Protein AF-A0A961YR04-F1 (afdb_monomer)

Nearest PDB structures (foldseek):
  4ilo-assembly1_A  TM=4.453E-01  e=1.469E+00  Chlamydia trachomatis L2/434/Bu
  6mrt-assembly1_A  TM=4.270E-01  e=9.343E+00  Escherichia coli K-12
  8wjo-assembly1_B  TM=2.825E-01  e=5.967E+00  Saccharomyces cerevisiae S288C

Solvent-accessible surface area (backbone atoms only — not comparable to full-atom values): 9725 Å² total; per-residue (Å²): 136,85,84,84,84,79,79,79,77,76,92,76,78,75,79,53,72,66,61,56,48,55,50,52,53,51,52,52,52,52,51,52,52,51,50,52,53,51,53,52,51,50,49,54,49,51,55,53,51,48,54,50,50,53,50,54,47,53,52,50,39,51,50,52,52,53,50,68,72,69,54,70,90,89,54,60,70,65,60,53,56,53,58,39,48,46,43,32,54,50,42,52,52,45,48,52,52,50,50,55,51,52,53,51,50,50,55,52,50,52,51,52,46,54,51,49,60,72,74,42,89,72,80,82,46,71,60,55,50,50,50,52,48,41,71,75,39,58,66,62,64,48,49,66,64,45,52,58,54,49,51,50,52,50,52,36,51,50,33,48,47,49,48,66,53,57,84,76,113

Radius of gyration: 29.35 Å; Cα contacts (8 Å, |Δi|>4): 57; chains: 1; bounding box: 69×64×83 Å

Mean predicted aligned error: 9.79 Å

Foldseek 3Di:
DDDDPPPDDDPDDDDDVVNVVVVVVVVVVVVLVVVLVVLVVVLVVLVVVLVVLVVVLVVVLVVLVVCLVPDDPPDDLVVSLVSLCVNLVSLVVSVVSNVVSVVVSVVSLVVSLVSCVVPDPPQPDPVSVVVVVCVVPVPVVVCVVVVVVVVSVVSNVVSVVCSVPVSVD

Structure (mmCIF, N/CA/C/O backbone):
data_AF-A0A961YR04-F1
#
_entry.id   AF-A0A961YR04-F1
#
loop_
_atom_site.group_PDB
_atom_site.id
_atom_site.type_symbol
_atom_site.label_atom_id
_atom_site.label_alt_id
_atom_site.label_comp_id
_atom_site.label_asym_id
_atom_site.label_entity_id
_atom_site.label_seq_id
_atom_site.pdbx_PDB_ins_code
_atom_site.Cartn_x
_atom_site.Cartn_y
_atom_site.Cartn_z
_atom_site.occupancy
_atom_site.B_iso_or_equiv
_atom_site.auth_seq_id
_atom_site.auth_comp_id
_atom_site.auth_asym_id
_atom_site.auth_atom_id
_atom_site.pdbx_PDB_model_num
ATOM 1 N N . MET A 1 1 ? 42.208 46.748 -47.353 1.00 46.69 1 MET A N 1
ATOM 2 C CA . MET A 1 1 ? 42.718 45.466 -47.873 1.00 46.69 1 MET A CA 1
ATOM 3 C C . MET A 1 1 ? 42.610 44.471 -46.719 1.00 46.69 1 MET A C 1
ATOM 5 O O . MET A 1 1 ? 43.616 44.194 -46.091 1.00 46.69 1 MET A O 1
ATOM 9 N N . THR A 1 2 ? 41.442 44.132 -46.158 1.00 51.16 2 THR A N 1
ATOM 10 C CA . THR A 1 2 ? 40.237 43.474 -46.720 1.00 51.16 2 THR A CA 1
ATOM 11 C C . THR A 1 2 ? 40.572 42.243 -47.557 1.00 51.16 2 THR A C 1
ATOM 13 O O . THR A 1 2 ? 40.793 42.366 -48.754 1.00 51.16 2 THR A O 1
ATOM 16 N N . ASN A 1 3 ? 40.637 41.089 -46.885 1.00 51.22 3 ASN A N 1
ATOM 17 C CA . ASN A 1 3 ? 40.517 39.759 -47.477 1.00 51.22 3 ASN A CA 1
ATOM 18 C C . ASN A 1 3 ? 39.305 39.093 -46.818 1.00 51.22 3 ASN A C 1
ATOM 20 O O . ASN A 1 3 ? 39.407 38.533 -45.726 1.00 51.22 3 ASN A O 1
ATOM 24 N N . ASP A 1 4 ? 38.166 39.244 -47.484 1.00 59.56 4 ASP A N 1
ATOM 25 C CA . ASP A 1 4 ? 36.929 38.522 -47.229 1.00 59.56 4 ASP A CA 1
ATOM 26 C C . ASP A 1 4 ? 37.029 37.179 -47.965 1.00 59.56 4 ASP A C 1
ATOM 28 O O . ASP A 1 4 ? 36.886 37.128 -49.185 1.00 59.56 4 ASP A O 1
ATOM 32 N N . ASP A 1 5 ? 37.331 36.097 -47.243 1.00 57.47 5 ASP A N 1
ATOM 33 C CA . ASP A 1 5 ? 37.351 34.738 -47.801 1.00 57.47 5 ASP A CA 1
ATOM 34 C C . ASP A 1 5 ? 36.020 34.042 -47.477 1.00 57.47 5 ASP A C 1
ATOM 36 O O . ASP A 1 5 ? 35.872 33.217 -46.570 1.00 57.47 5 ASP A O 1
ATOM 40 N N . GLU A 1 6 ? 34.996 34.477 -48.208 1.00 55.50 6 GLU A N 1
ATOM 41 C CA . GLU A 1 6 ? 33.641 33.945 -48.184 1.00 55.50 6 GLU A CA 1
ATOM 42 C C . GLU A 1 6 ? 33.618 32.599 -48.931 1.00 55.50 6 GLU A C 1
ATOM 44 O O . GLU A 1 6 ? 33.417 32.503 -50.143 1.00 55.50 6 GLU A O 1
ATOM 49 N N . THR A 1 7 ? 33.866 31.511 -48.199 1.00 56.97 7 THR A N 1
ATOM 50 C CA . THR A 1 7 ? 33.770 30.150 -48.740 1.00 56.97 7 THR A CA 1
ATOM 51 C C . THR A 1 7 ? 32.304 29.743 -48.911 1.00 56.97 7 THR A C 1
ATOM 53 O O . THR A 1 7 ? 31.652 29.190 -48.025 1.00 56.97 7 THR A O 1
ATOM 56 N N . LEU A 1 8 ? 31.790 30.013 -50.112 1.00 49.88 8 LEU A N 1
ATOM 57 C CA . LEU A 1 8 ? 30.519 29.532 -50.655 1.00 49.88 8 LEU A CA 1
ATOM 58 C C . LEU A 1 8 ? 30.359 28.011 -50.476 1.00 49.88 8 LEU A C 1
ATOM 60 O O . LEU A 1 8 ? 30.905 27.193 -51.223 1.00 49.88 8 LEU A O 1
ATOM 64 N N . LYS A 1 9 ? 29.545 27.629 -49.489 1.00 52.06 9 LYS A N 1
ATOM 65 C CA . LYS A 1 9 ? 29.097 26.255 -49.250 1.00 52.06 9 LYS A CA 1
ATOM 66 C C . LYS A 1 9 ? 28.127 25.845 -50.368 1.00 52.06 9 LYS A C 1
ATOM 68 O O . LYS A 1 9 ? 27.006 26.342 -50.442 1.00 52.06 9 LYS A O 1
ATOM 73 N N . LYS A 1 10 ? 28.571 24.953 -51.263 1.00 51.56 10 LYS A N 1
ATOM 74 C CA . LYS A 1 10 ? 27.783 24.450 -52.405 1.00 51.56 10 LYS A CA 1
ATOM 75 C C . LYS A 1 10 ? 26.460 23.801 -51.945 1.00 51.56 10 LYS A C 1
ATOM 77 O O . LYS A 1 10 ? 26.504 22.863 -51.146 1.00 51.56 10 LYS A O 1
ATOM 82 N N . PRO A 1 11 ? 25.297 24.208 -52.487 1.00 50.91 11 PRO A N 1
ATOM 83 C CA . PRO A 1 11 ? 24.026 23.534 -52.252 1.00 50.91 11 PRO A CA 1
ATOM 84 C C . PRO A 1 11 ? 23.934 22.318 -53.181 1.00 50.91 11 PRO A C 1
ATOM 86 O O . PRO A 1 11 ? 23.747 22.454 -54.387 1.00 50.91 11 PRO A O 1
ATOM 89 N N . GLY A 1 12 ? 24.125 21.115 -52.642 1.00 54.28 12 GLY A N 1
ATOM 90 C CA . GLY A 1 12 ? 24.011 19.894 -53.450 1.00 54.28 12 GLY A CA 1
ATOM 91 C C . GLY A 1 12 ? 24.646 18.633 -52.874 1.00 54.28 12 GLY A C 1
ATOM 92 O O . GLY A 1 12 ? 24.786 17.649 -53.598 1.00 54.28 12 GLY A O 1
ATOM 93 N N . GLN A 1 13 ? 25.041 18.628 -51.600 1.00 52.97 13 GLN A N 1
ATOM 94 C CA . GLN A 1 13 ? 25.478 17.405 -50.939 1.00 52.97 13 GLN A CA 1
ATOM 95 C C . GLN A 1 13 ? 24.235 16.548 -50.664 1.00 52.97 13 GLN A C 1
ATOM 97 O O . GLN A 1 13 ? 23.465 16.834 -49.749 1.00 52.97 13 GLN A O 1
ATOM 102 N N . LYS A 1 14 ? 23.989 15.549 -51.523 1.00 57.03 14 LYS A N 1
ATOM 103 C CA . LYS A 1 14 ? 22.969 14.518 -51.296 1.00 57.03 14 LYS A CA 1
ATOM 104 C C . LYS A 1 14 ? 23.260 13.892 -49.934 1.00 57.03 14 LYS A C 1
ATOM 106 O O . LYS A 1 14 ? 24.322 13.299 -49.773 1.00 57.03 14 LYS A O 1
ATOM 111 N N . ALA A 1 15 ? 22.355 14.083 -48.974 1.00 58.31 15 ALA A N 1
ATOM 112 C CA . ALA A 1 15 ? 22.422 13.415 -47.684 1.00 58.31 15 ALA A CA 1
ATOM 113 C C . ALA A 1 15 ? 22.534 11.909 -47.946 1.00 58.31 15 ALA A C 1
ATOM 115 O O . ALA A 1 15 ? 21.669 11.325 -48.603 1.00 58.31 15 ALA A O 1
ATOM 116 N N . ASP A 1 16 ? 23.655 11.327 -47.530 1.00 64.50 16 ASP A N 1
ATOM 117 C CA . ASP A 1 16 ? 23.944 9.920 -47.744 1.00 64.50 16 ASP A CA 1
ATOM 118 C C . ASP A 1 16 ? 22.895 9.099 -46.983 1.00 64.50 16 ASP A C 1
ATOM 120 O O . ASP A 1 16 ? 22.583 9.388 -45.826 1.00 64.50 16 ASP A O 1
ATOM 124 N N . ALA A 1 17 ? 22.291 8.103 -47.630 1.00 62.75 17 ALA A N 1
ATOM 125 C CA . ALA A 1 17 ? 21.166 7.358 -47.057 1.00 62.75 17 ALA A CA 1
ATOM 126 C C . ALA A 1 17 ? 21.545 6.634 -45.747 1.00 62.75 17 ALA A C 1
ATOM 128 O O . ALA A 1 17 ? 20.674 6.339 -44.928 1.00 62.75 17 ALA A O 1
ATOM 129 N N . GLY A 1 18 ? 22.843 6.383 -45.534 1.00 64.69 18 GLY A N 1
ATOM 130 C CA . GLY A 1 18 ? 23.388 5.879 -44.274 1.00 64.69 18 GLY A CA 1
ATOM 131 C C . GLY A 1 18 ? 23.278 6.876 -43.116 1.00 64.69 18 GLY A C 1
ATOM 132 O O . GLY A 1 18 ? 22.883 6.481 -42.022 1.00 64.69 18 GLY A O 1
ATOM 133 N N . ASP A 1 19 ? 23.528 8.162 -43.362 1.00 61.78 19 ASP A N 1
ATOM 134 C CA . ASP A 1 19 ? 23.473 9.222 -42.342 1.00 61.78 19 ASP A CA 1
ATOM 135 C C . ASP A 1 19 ? 22.029 9.469 -41.870 1.00 61.78 19 ASP A C 1
ATOM 137 O O . ASP A 1 19 ? 21.756 9.653 -40.681 1.00 61.78 19 ASP A O 1
ATOM 141 N N . LEU A 1 20 ? 21.066 9.377 -42.796 1.00 65.06 20 LEU A N 1
ATOM 142 C CA . LEU A 1 20 ? 19.641 9.491 -42.478 1.00 65.06 20 LEU A CA 1
ATOM 143 C C . LEU A 1 20 ? 19.143 8.309 -41.630 1.00 65.06 20 LEU A C 1
ATOM 145 O O . LEU A 1 20 ? 18.337 8.495 -40.721 1.00 65.06 20 LEU A O 1
ATOM 149 N N . LYS A 1 21 ? 19.636 7.095 -41.902 1.00 64.94 21 LYS A N 1
ATOM 150 C CA . LYS A 1 21 ? 19.239 5.885 -41.171 1.00 64.94 21 LYS A CA 1
ATOM 151 C C . LYS A 1 21 ? 19.787 5.879 -39.741 1.00 64.94 21 LYS A C 1
ATOM 153 O O . LYS A 1 21 ? 19.028 5.627 -38.813 1.00 64.94 21 LYS A O 1
ATOM 158 N N . VAL A 1 22 ? 21.052 6.270 -39.558 1.00 67.00 22 VAL A N 1
ATOM 159 C CA . VAL A 1 22 ? 21.669 6.441 -38.228 1.00 67.00 22 VAL A CA 1
ATOM 160 C C . VAL A 1 22 ? 20.925 7.498 -37.406 1.00 67.00 22 VAL A C 1
ATOM 162 O O . VAL A 1 22 ? 20.689 7.302 -36.215 1.00 67.00 22 VAL A O 1
ATOM 165 N N . SER A 1 23 ? 20.489 8.594 -38.036 1.00 66.44 23 SER A N 1
ATOM 166 C CA . SER A 1 23 ? 19.696 9.618 -37.353 1.00 66.44 23 SER A CA 1
ATOM 167 C C . SER A 1 23 ? 18.319 9.102 -36.911 1.00 66.44 23 SER A C 1
ATOM 169 O O . SER A 1 23 ? 17.928 9.352 -35.772 1.00 66.44 23 SER A O 1
ATOM 171 N N . ILE A 1 24 ? 17.605 8.342 -37.751 1.00 68.94 24 ILE A N 1
ATOM 172 C CA . ILE A 1 24 ? 16.288 7.770 -37.410 1.00 68.94 24 ILE A CA 1
ATOM 173 C C . ILE A 1 24 ? 16.399 6.741 -36.279 1.00 68.94 24 ILE A C 1
ATOM 175 O O . ILE A 1 24 ? 15.606 6.794 -35.337 1.00 68.94 24 ILE A O 1
ATOM 179 N N . ASP A 1 25 ? 17.397 5.859 -36.339 1.00 73.31 25 ASP A N 1
ATOM 180 C CA . ASP A 1 25 ? 17.639 4.856 -35.297 1.00 73.31 25 ASP A CA 1
ATOM 181 C C . ASP A 1 25 ? 17.978 5.546 -33.958 1.00 73.31 25 ASP A C 1
ATOM 183 O O . ASP A 1 25 ? 17.384 5.231 -32.927 1.00 73.31 25 ASP A O 1
ATOM 187 N N . SER A 1 26 ? 18.804 6.603 -33.980 1.00 75.31 26 SER A N 1
ATOM 188 C CA . SER A 1 26 ? 19.109 7.402 -32.780 1.00 75.31 26 SER A CA 1
ATOM 189 C C . SER A 1 26 ? 17.896 8.150 -32.201 1.00 75.31 26 SER A C 1
ATOM 191 O O . SER A 1 26 ? 17.808 8.353 -30.988 1.00 75.31 26 SER A O 1
ATOM 193 N N . LEU A 1 27 ? 16.941 8.550 -33.052 1.00 76.50 27 LEU A N 1
ATOM 194 C CA . LEU A 1 27 ? 15.702 9.208 -32.631 1.00 76.50 27 LEU A CA 1
ATOM 195 C C . LEU A 1 27 ? 14.761 8.212 -31.936 1.00 76.50 27 LEU A C 1
ATOM 197 O O . LEU A 1 27 ? 14.138 8.548 -30.927 1.00 76.50 27 LEU A O 1
ATOM 201 N N . GLY A 1 28 ? 14.686 6.986 -32.467 1.00 80.81 28 GLY A N 1
ATOM 202 C CA . GLY A 1 28 ? 13.945 5.874 -31.874 1.00 80.81 28 GLY A CA 1
ATOM 203 C C . GLY A 1 28 ? 14.501 5.484 -30.506 1.00 80.81 28 GLY A C 1
ATOM 204 O O . GLY A 1 28 ? 13.745 5.401 -29.538 1.00 80.81 28 GLY A O 1
ATOM 205 N N . ASP A 1 29 ? 15.822 5.354 -30.395 1.00 80.75 29 ASP A N 1
ATOM 206 C CA . ASP A 1 29 ? 16.490 5.056 -29.126 1.00 80.75 29 ASP A CA 1
ATOM 207 C C . ASP A 1 29 ? 16.263 6.168 -28.092 1.00 80.75 29 ASP A C 1
ATOM 209 O O . ASP A 1 29 ? 15.945 5.899 -26.930 1.00 80.75 29 ASP A O 1
ATOM 213 N N . GLY A 1 30 ? 16.345 7.434 -28.516 1.00 84.81 30 GLY A N 1
ATOM 214 C CA . GLY A 1 30 ? 16.065 8.586 -27.659 1.00 84.81 30 GLY A CA 1
ATOM 215 C C . GLY A 1 30 ? 14.628 8.605 -27.127 1.00 84.81 30 GLY A C 1
ATOM 216 O O . GLY A 1 30 ? 14.411 8.875 -25.942 1.00 84.81 30 GLY A O 1
ATOM 217 N N . PHE A 1 31 ? 13.649 8.269 -27.972 1.00 87.06 31 PHE A N 1
ATOM 218 C CA . PHE A 1 31 ? 12.248 8.148 -27.564 1.00 87.06 31 PHE A CA 1
ATOM 219 C C . PHE A 1 31 ? 12.051 7.034 -26.528 1.00 87.06 31 PHE A C 1
ATOM 221 O O . PHE A 1 31 ? 11.424 7.257 -25.492 1.00 87.06 31 PHE A O 1
ATOM 228 N N . LEU A 1 32 ? 12.641 5.860 -26.762 1.00 83.56 32 LEU A N 1
ATOM 229 C CA . LEU A 1 32 ? 12.508 4.702 -25.877 1.00 83.56 32 LEU A CA 1
ATOM 230 C C . LEU A 1 32 ? 13.151 4.941 -24.505 1.00 83.56 32 LEU A C 1
ATOM 232 O O . LEU A 1 32 ? 12.589 4.559 -23.478 1.00 83.56 32 LEU A O 1
ATOM 236 N N . ILE A 1 33 ? 14.293 5.634 -24.461 1.00 85.38 33 ILE A N 1
ATOM 237 C CA . ILE A 1 33 ? 14.925 6.055 -23.203 1.00 85.38 33 ILE A CA 1
ATOM 238 C C . ILE A 1 33 ? 14.033 7.057 -22.455 1.00 85.38 33 ILE A C 1
ATOM 240 O O . ILE A 1 33 ? 13.886 6.965 -21.232 1.00 85.38 33 ILE A O 1
ATOM 244 N N . ALA A 1 34 ? 13.429 8.016 -23.161 1.00 89.19 34 ALA A N 1
ATOM 245 C CA . ALA A 1 34 ? 12.528 8.990 -22.549 1.00 89.19 34 ALA A CA 1
ATOM 246 C C . ALA A 1 34 ? 11.279 8.317 -21.957 1.00 89.19 34 ALA A C 1
ATOM 248 O O . ALA A 1 34 ? 10.908 8.604 -20.817 1.00 89.19 34 ALA A O 1
ATOM 249 N N . GLU A 1 35 ? 10.676 7.381 -22.689 1.00 88.25 35 GLU A N 1
ATOM 250 C CA . GLU A 1 35 ? 9.527 6.597 -22.234 1.00 88.25 35 GLU A CA 1
ATOM 251 C C . GLU A 1 35 ? 9.878 5.725 -21.020 1.00 88.25 35 GLU A C 1
ATOM 253 O O . GLU A 1 35 ? 9.158 5.723 -20.020 1.00 88.25 35 GLU A O 1
ATOM 258 N N . TYR A 1 36 ? 11.032 5.056 -21.052 1.00 86.69 36 TYR A N 1
ATOM 259 C CA . TYR A 1 36 ? 11.542 4.271 -19.931 1.00 86.69 36 TYR A CA 1
ATOM 260 C C . TYR A 1 36 ? 11.678 5.106 -18.648 1.00 86.69 36 TYR A C 1
ATOM 262 O O . TYR A 1 36 ? 11.231 4.704 -17.569 1.00 86.69 36 TYR A O 1
ATOM 270 N N . ASN A 1 37 ? 12.264 6.300 -18.767 1.00 88.50 37 ASN A N 1
ATOM 271 C CA . ASN A 1 37 ? 12.422 7.222 -17.646 1.00 88.50 37 ASN A CA 1
ATOM 272 C C . ASN A 1 37 ? 11.073 7.752 -17.139 1.00 88.50 37 ASN A C 1
ATOM 274 O O . ASN A 1 37 ? 10.888 7.886 -15.927 1.00 88.50 37 ASN A O 1
ATOM 278 N N . ALA A 1 38 ? 10.119 8.013 -18.038 1.00 92.62 38 ALA A N 1
ATOM 279 C CA . ALA A 1 38 ? 8.767 8.417 -17.666 1.00 92.62 38 ALA A CA 1
ATOM 280 C C . ALA A 1 38 ? 8.053 7.319 -16.857 1.00 92.62 38 ALA A C 1
ATOM 282 O O . ALA A 1 38 ? 7.490 7.609 -15.801 1.00 92.62 38 ALA A O 1
ATOM 283 N N . MET A 1 39 ? 8.152 6.056 -17.284 1.00 90.56 39 MET A N 1
ATOM 284 C CA . MET A 1 39 ? 7.554 4.918 -16.575 1.00 90.56 39 MET A CA 1
ATOM 285 C C . MET A 1 39 ? 8.180 4.687 -15.197 1.00 90.56 39 MET A C 1
ATOM 287 O O . MET A 1 39 ? 7.465 4.454 -14.223 1.00 90.56 39 MET A O 1
ATO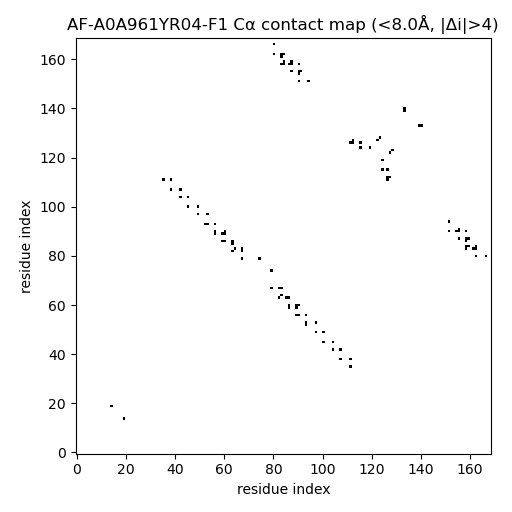M 291 N N . ARG A 1 40 ? 9.509 4.800 -15.073 1.00 88.38 40 ARG A N 1
ATOM 292 C CA . ARG A 1 40 ? 10.177 4.726 -13.761 1.00 88.38 40 ARG A CA 1
ATOM 293 C C . ARG A 1 40 ? 9.686 5.812 -12.810 1.00 88.38 40 ARG A C 1
ATOM 295 O O . ARG A 1 40 ? 9.381 5.519 -11.656 1.00 88.38 40 ARG A O 1
ATOM 302 N N . ARG A 1 41 ? 9.566 7.046 -13.303 1.00 93.62 41 ARG A N 1
ATOM 303 C CA . ARG A 1 41 ? 9.051 8.167 -12.512 1.00 93.62 41 ARG A CA 1
ATOM 304 C C . ARG A 1 41 ? 7.612 7.923 -12.058 1.00 93.62 41 ARG A C 1
ATOM 306 O O . ARG A 1 41 ? 7.282 8.231 -10.918 1.00 93.62 41 ARG A O 1
ATOM 313 N N . GLU A 1 42 ? 6.775 7.346 -12.914 1.00 92.56 42 GLU A N 1
ATOM 314 C CA . GLU A 1 42 ? 5.404 6.971 -12.557 1.00 92.56 42 GLU A CA 1
ATOM 315 C C . GLU A 1 42 ? 5.373 5.915 -11.435 1.00 92.56 42 GLU A C 1
ATOM 317 O O . GLU A 1 42 ? 4.618 6.062 -10.475 1.00 92.56 42 GLU A O 1
ATOM 322 N N . ILE A 1 43 ? 6.240 4.895 -11.484 1.00 90.88 43 ILE A N 1
ATOM 323 C CA . ILE A 1 43 ? 6.365 3.899 -10.402 1.00 90.88 43 ILE A CA 1
ATOM 324 C C . ILE A 1 43 ? 6.782 4.571 -9.085 1.00 90.88 43 ILE A C 1
ATOM 326 O O . ILE A 1 43 ? 6.187 4.308 -8.038 1.00 90.88 43 ILE A O 1
ATOM 330 N N . GLU A 1 44 ? 7.781 5.455 -9.115 1.00 92.75 44 GLU A N 1
ATOM 331 C CA . GLU A 1 44 ? 8.232 6.187 -7.924 1.00 92.75 44 GLU A CA 1
ATOM 332 C C . GLU A 1 44 ? 7.117 7.053 -7.325 1.00 92.75 44 GLU A C 1
ATOM 334 O O . GLU A 1 44 ? 6.916 7.060 -6.104 1.00 92.75 44 GLU A O 1
ATOM 339 N N . LEU A 1 45 ? 6.349 7.740 -8.178 1.00 94.62 45 LEU A N 1
ATOM 340 C CA . LEU A 1 45 ? 5.185 8.514 -7.760 1.00 94.62 45 LEU A CA 1
ATOM 341 C C . LEU A 1 45 ? 4.150 7.614 -7.083 1.00 94.62 45 LEU A C 1
ATOM 343 O O . LEU A 1 45 ? 3.745 7.917 -5.958 1.00 94.62 45 LEU A O 1
ATOM 347 N N . GLN A 1 46 ? 3.805 6.474 -7.684 1.00 92.62 46 GLN A N 1
ATOM 348 C CA . GLN A 1 46 ? 2.851 5.520 -7.112 1.00 92.62 46 GLN A CA 1
ATOM 349 C C . GLN A 1 46 ? 3.310 4.958 -5.761 1.00 92.62 46 GLN A C 1
ATOM 351 O O . GLN A 1 46 ? 2.508 4.891 -4.827 1.00 92.62 46 GLN A O 1
ATOM 356 N N . ILE A 1 47 ? 4.597 4.628 -5.601 1.00 91.00 47 ILE A N 1
ATOM 357 C CA . ILE A 1 47 ? 5.160 4.189 -4.312 1.00 91.00 47 ILE A CA 1
ATOM 358 C C . ILE A 1 47 ? 5.033 5.301 -3.262 1.00 91.00 47 ILE A C 1
ATOM 360 O O . ILE A 1 47 ? 4.677 5.044 -2.107 1.00 91.00 47 ILE A O 1
ATOM 364 N N . SER A 1 48 ? 5.307 6.550 -3.647 1.00 94.31 48 SER A N 1
ATOM 365 C CA . SER A 1 48 ? 5.216 7.692 -2.735 1.00 94.31 48 SER A CA 1
ATOM 366 C C . SER A 1 48 ? 3.772 7.984 -2.306 1.00 94.31 48 SER A C 1
ATOM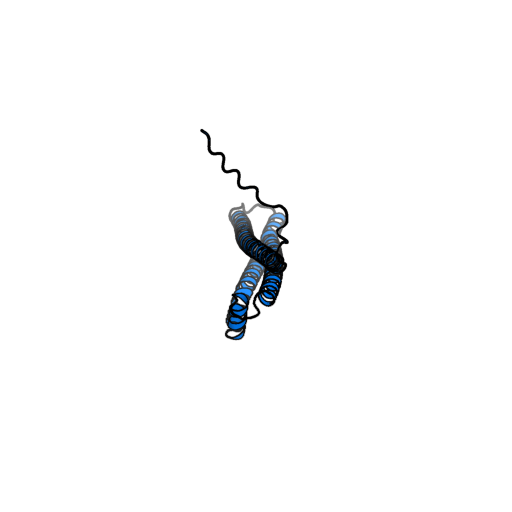 368 O O . SER A 1 48 ? 3.513 8.212 -1.122 1.00 94.31 48 SER A O 1
ATOM 370 N N . GLU A 1 49 ? 2.820 7.926 -3.241 1.00 92.81 49 GLU A N 1
ATOM 371 C CA . GLU A 1 49 ? 1.393 8.102 -2.974 1.00 92.81 49 GLU A CA 1
ATOM 372 C C . GLU A 1 49 ? 0.854 6.991 -2.086 1.00 92.81 49 GLU A C 1
ATOM 374 O O . GLU A 1 49 ? 0.088 7.253 -1.158 1.00 92.81 49 GLU A O 1
ATOM 379 N N . ARG A 1 50 ? 1.296 5.758 -2.336 1.00 91.88 50 ARG A N 1
ATOM 380 C CA . ARG A 1 50 ? 0.923 4.592 -1.548 1.00 91.88 50 ARG A CA 1
ATOM 381 C C . ARG A 1 50 ? 1.305 4.761 -0.078 1.00 91.88 50 ARG A C 1
ATOM 383 O O . ARG A 1 50 ? 0.438 4.644 0.782 1.00 91.88 50 ARG A O 1
ATOM 390 N N . ARG A 1 51 ? 2.563 5.116 0.211 1.00 92.94 51 ARG A N 1
ATOM 391 C CA . ARG A 1 51 ? 3.031 5.349 1.592 1.00 92.94 51 ARG A CA 1
ATOM 392 C C . ARG A 1 51 ? 2.268 6.480 2.278 1.00 92.94 51 ARG A C 1
ATOM 394 O O . ARG A 1 51 ? 1.943 6.383 3.458 1.00 92.94 51 ARG A O 1
ATOM 401 N N . LYS A 1 52 ? 1.970 7.560 1.546 1.00 94.88 52 LYS A N 1
ATOM 402 C CA . LYS A 1 52 ? 1.161 8.671 2.071 1.00 94.88 52 LYS A CA 1
ATOM 403 C C . LYS A 1 52 ? -0.247 8.202 2.429 1.00 94.88 52 LYS A C 1
ATOM 405 O O . LYS A 1 52 ? -0.695 8.472 3.537 1.00 94.88 52 LYS A O 1
ATOM 410 N N . ALA A 1 53 ? -0.909 7.471 1.531 1.00 91.44 53 ALA A N 1
ATOM 411 C CA . ALA A 1 53 ? -2.250 6.948 1.762 1.00 91.44 53 ALA A CA 1
ATOM 412 C C . ALA A 1 53 ? -2.291 6.006 2.975 1.00 91.44 53 ALA A C 1
ATOM 414 O O . ALA A 1 53 ? -3.124 6.203 3.858 1.00 91.44 53 ALA A O 1
ATOM 415 N N . GLU A 1 54 ? -1.367 5.043 3.053 1.00 94.00 54 GLU A N 1
ATOM 416 C CA . GLU A 1 54 ? -1.243 4.106 4.180 1.00 94.00 54 GLU A CA 1
ATOM 417 C C . GLU A 1 54 ? -1.106 4.848 5.515 1.00 94.00 54 GLU A C 1
ATOM 419 O O . GLU A 1 54 ? -1.894 4.624 6.436 1.00 94.00 54 GLU A O 1
ATOM 424 N N . ASN A 1 55 ? -0.179 5.807 5.592 1.00 95.75 55 ASN A N 1
ATOM 425 C CA . ASN A 1 55 ? 0.010 6.618 6.792 1.00 95.75 55 ASN A CA 1
ATOM 426 C C . ASN A 1 55 ? -1.256 7.398 7.158 1.00 95.75 55 ASN A C 1
ATOM 428 O O . ASN A 1 55 ? -1.680 7.374 8.312 1.00 95.75 55 ASN A O 1
ATOM 432 N N . THR A 1 56 ? -1.892 8.065 6.192 1.00 96.56 56 THR A N 1
ATOM 433 C CA . THR A 1 56 ? -3.128 8.821 6.433 1.00 96.56 56 THR A CA 1
ATOM 434 C C . THR A 1 56 ? -4.241 7.928 6.980 1.00 96.56 56 THR A C 1
ATOM 436 O O . THR A 1 56 ? -4.951 8.336 7.901 1.00 96.56 56 THR A O 1
ATOM 439 N N . ILE A 1 57 ? -4.381 6.704 6.470 1.00 96.25 57 ILE A N 1
ATOM 440 C CA . ILE A 1 57 ? -5.392 5.751 6.940 1.00 96.25 57 ILE A CA 1
ATOM 441 C C . ILE A 1 57 ? -5.090 5.299 8.370 1.00 96.25 57 ILE A C 1
ATOM 443 O O . ILE A 1 57 ? -5.986 5.332 9.212 1.00 96.25 57 ILE A O 1
ATOM 447 N N . PHE A 1 58 ? -3.840 4.950 8.683 1.00 95.69 58 PHE A N 1
ATOM 448 C CA . PHE A 1 58 ? -3.460 4.549 10.041 1.00 95.69 58 PHE A CA 1
ATOM 449 C C . PHE A 1 58 ? -3.629 5.678 11.054 1.00 95.69 58 PHE A C 1
ATOM 451 O O . PHE A 1 58 ? -4.180 5.444 12.129 1.00 95.69 58 PHE A O 1
ATOM 458 N N . PHE A 1 59 ? -3.252 6.909 10.702 1.00 97.88 59 PHE A N 1
ATOM 459 C CA . PHE A 1 59 ? -3.509 8.071 11.552 1.00 97.88 59 PHE A CA 1
ATOM 460 C C . PHE A 1 59 ? -5.003 8.318 11.753 1.00 97.88 59 PHE A C 1
ATOM 462 O O . PHE A 1 59 ? -5.420 8.619 12.868 1.00 97.88 59 PHE A O 1
ATOM 469 N N . SER A 1 60 ? -5.819 8.137 10.714 1.00 97.38 60 SER A N 1
ATOM 470 C CA . SER A 1 60 ? -7.273 8.291 10.817 1.00 97.38 60 SER A CA 1
ATOM 471 C C . SER A 1 60 ? -7.883 7.240 11.747 1.00 97.38 60 SER A C 1
ATOM 473 O O . SER A 1 60 ? -8.672 7.578 12.625 1.00 97.38 60 SER A O 1
ATOM 475 N N . ILE A 1 61 ? -7.474 5.974 11.617 1.00 96.75 61 ILE A N 1
ATOM 476 C CA . ILE A 1 61 ? -7.907 4.886 12.503 1.00 96.75 61 ILE A CA 1
ATOM 477 C C . ILE A 1 61 ? -7.491 5.172 13.954 1.00 96.75 61 ILE A C 1
ATOM 479 O O . ILE A 1 61 ? -8.316 5.083 14.864 1.00 96.75 61 ILE A O 1
ATOM 483 N N . ALA A 1 62 ? -6.233 5.560 14.173 1.00 96.94 62 ALA A N 1
ATOM 484 C CA . ALA A 1 62 ? -5.718 5.888 15.499 1.00 96.94 62 ALA A CA 1
ATOM 485 C C . ALA A 1 6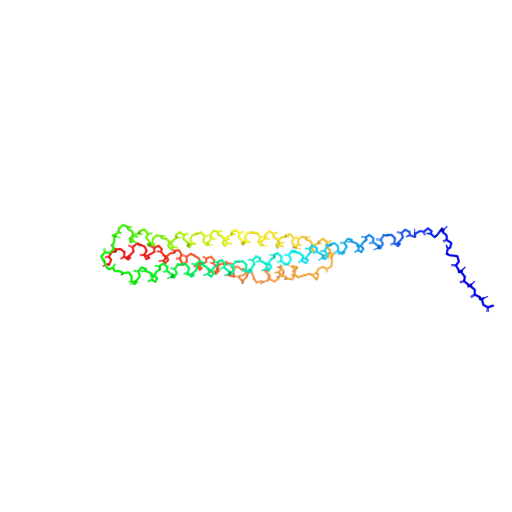2 ? -6.462 7.075 16.130 1.00 96.94 62 ALA A C 1
ATOM 487 O O . ALA A 1 62 ? -6.810 7.016 17.307 1.00 96.94 62 ALA A O 1
ATOM 488 N N . ALA A 1 63 ? -6.761 8.119 15.352 1.00 97.62 63 ALA A N 1
ATOM 489 C CA . ALA A 1 63 ? -7.515 9.280 15.814 1.00 97.62 63 ALA A CA 1
ATOM 490 C C . ALA A 1 63 ? -8.937 8.904 16.253 1.00 97.62 63 ALA A C 1
ATOM 492 O O . ALA A 1 63 ? -9.392 9.351 17.307 1.00 97.62 63 ALA A O 1
ATOM 493 N N . VAL A 1 64 ? -9.619 8.037 15.495 1.00 96.25 64 VAL A N 1
ATOM 494 C CA . VAL A 1 64 ? -10.954 7.547 15.866 1.00 96.25 64 VAL A CA 1
ATOM 495 C C . VAL A 1 64 ? -10.899 6.771 17.180 1.00 96.25 64 VAL A C 1
ATOM 497 O O . VAL A 1 64 ? -11.700 7.040 18.073 1.00 96.25 64 VAL A O 1
ATOM 500 N N . TYR A 1 65 ? -9.934 5.864 17.353 1.00 95.19 65 TYR A N 1
ATOM 501 C CA . TYR A 1 65 ? -9.796 5.132 18.615 1.00 95.19 65 TYR A CA 1
ATOM 502 C C . TYR A 1 65 ? -9.405 6.029 19.793 1.00 95.19 65 TYR A C 1
ATOM 504 O O . TYR A 1 65 ? -9.965 5.878 20.876 1.00 95.19 65 TYR A O 1
ATOM 512 N N . ALA A 1 66 ? -8.499 6.987 19.595 1.00 96.38 66 ALA A N 1
ATOM 513 C CA . ALA A 1 66 ? -8.119 7.948 20.628 1.00 96.38 66 ALA A CA 1
ATOM 514 C C . ALA A 1 66 ? -9.326 8.775 21.097 1.00 96.38 66 ALA A C 1
ATOM 516 O O . ALA A 1 66 ? -9.515 8.977 22.298 1.00 96.38 66 ALA A O 1
ATOM 517 N N . TRP A 1 67 ? -10.186 9.194 20.167 1.00 95.50 67 TRP A N 1
ATOM 518 C CA . TRP A 1 67 ? -11.437 9.871 20.495 1.00 95.50 67 TRP A CA 1
ATOM 519 C C . TRP A 1 67 ? -12.414 8.945 21.230 1.00 95.50 67 TRP A C 1
ATOM 521 O O . TRP A 1 67 ? -12.976 9.321 22.257 1.00 95.50 67 TRP A O 1
ATOM 531 N N . VAL A 1 68 ? -12.569 7.700 20.764 1.00 93.19 68 VAL A N 1
ATOM 532 C CA . VAL A 1 68 ? -13.433 6.705 21.414 1.00 93.19 68 VAL A CA 1
ATOM 533 C C . VAL A 1 68 ? -13.018 6.441 22.867 1.00 93.19 68 VAL A C 1
ATOM 535 O O . VAL A 1 68 ? -13.891 6.249 23.714 1.00 93.19 68 VAL A O 1
ATOM 538 N N . LEU A 1 69 ? -11.715 6.433 23.153 1.00 91.50 69 LEU A N 1
ATOM 539 C CA . LEU A 1 69 ? -11.166 6.171 24.486 1.00 91.50 69 LEU A CA 1
ATOM 540 C C . LEU A 1 69 ? -11.242 7.376 25.433 1.00 91.50 69 LEU A C 1
ATOM 542 O O . LEU A 1 69 ? -11.291 7.178 26.643 1.00 91.50 69 LEU A O 1
ATOM 546 N N . THR A 1 70 ? -11.235 8.605 24.909 1.00 94.69 70 THR A N 1
ATOM 547 C CA . THR A 1 70 ? -11.209 9.836 25.725 1.00 94.69 70 THR A CA 1
ATOM 548 C C . THR A 1 70 ? -12.578 10.487 25.926 1.00 94.69 70 THR A C 1
ATOM 550 O O . THR A 1 70 ? -12.700 11.390 26.749 1.00 94.69 70 THR A O 1
ATOM 553 N N . ARG A 1 71 ? -13.615 10.043 25.207 1.00 90.00 71 ARG A N 1
ATOM 554 C CA . ARG A 1 71 ? -14.981 10.581 25.327 1.00 90.00 71 ARG A CA 1
ATOM 555 C C . ARG A 1 71 ? -15.642 10.270 26.681 1.00 90.00 71 ARG A C 1
ATOM 557 O O . ARG A 1 71 ? -15.338 9.269 27.330 1.00 90.00 71 ARG A O 1
ATOM 564 N N . ASP A 1 72 ? -16.650 11.067 27.031 1.00 87.75 72 ASP A N 1
ATOM 565 C CA . ASP A 1 72 ? -17.485 10.846 28.215 1.00 87.75 72 ASP A CA 1
ATOM 566 C C . ASP A 1 72 ? -18.355 9.580 28.122 1.00 87.75 72 ASP A C 1
ATOM 568 O O . ASP A 1 72 ? -18.859 9.204 27.060 1.00 87.75 72 ASP A O 1
ATOM 572 N N . LYS A 1 73 ? -18.603 8.947 29.278 1.00 83.19 73 LYS A N 1
ATOM 573 C CA . LYS A 1 73 ? -19.404 7.711 29.390 1.00 83.19 73 LYS A CA 1
ATOM 574 C C . LYS A 1 73 ? -20.890 7.897 29.060 1.00 83.19 73 LYS A C 1
ATOM 576 O O . LYS A 1 73 ? -21.539 6.935 28.670 1.00 83.19 73 LYS A O 1
ATOM 581 N N . ASN A 1 74 ? -21.413 9.119 29.178 1.00 85.81 74 ASN A N 1
ATOM 582 C CA . ASN A 1 74 ? -22.829 9.443 28.939 1.00 85.81 74 ASN A CA 1
ATOM 583 C C . ASN A 1 74 ? -23.167 9.676 27.456 1.00 85.81 74 ASN A C 1
ATOM 585 O O . ASN A 1 74 ? -24.219 10.220 27.129 1.00 85.81 74 ASN A O 1
ATOM 589 N N . PHE A 1 75 ? -22.265 9.315 26.549 1.00 87.12 75 PHE A N 1
ATOM 590 C CA . PHE A 1 75 ? -22.456 9.507 25.121 1.00 87.12 75 PHE A CA 1
ATOM 591 C C . PHE A 1 75 ? -23.462 8.504 24.541 1.00 87.12 75 PHE A C 1
ATOM 593 O O . PHE A 1 75 ? -23.513 7.350 24.969 1.00 87.12 75 PHE A O 1
ATOM 600 N N . ASP A 1 76 ? -24.216 8.935 23.528 1.00 92.56 76 ASP A N 1
ATOM 601 C CA . ASP A 1 76 ? -25.256 8.131 22.881 1.00 92.56 76 ASP A CA 1
ATOM 602 C C . ASP A 1 76 ? -24.722 6.739 22.454 1.00 92.56 76 ASP A C 1
ATOM 604 O O . ASP A 1 76 ? -23.758 6.653 21.674 1.00 92.56 76 ASP A O 1
ATOM 608 N N . PRO A 1 77 ? -25.329 5.635 22.939 1.00 89.62 77 PRO A N 1
ATOM 609 C CA . PRO A 1 77 ? -24.929 4.274 22.592 1.00 89.62 77 PRO A CA 1
ATOM 610 C C . PRO A 1 77 ? -24.945 3.984 21.088 1.00 89.62 77 PRO A C 1
ATOM 612 O O . PRO A 1 77 ? -24.157 3.160 20.613 1.00 89.62 77 PRO A O 1
ATOM 615 N N . LEU A 1 78 ? -25.830 4.632 20.325 1.00 90.56 78 LEU A N 1
ATOM 616 C CA . LEU A 1 78 ? -25.942 4.407 18.887 1.00 90.56 78 LEU A CA 1
ATOM 617 C C . LEU A 1 78 ? -24.790 5.076 18.133 1.00 90.56 78 LEU A C 1
ATOM 619 O O . LEU A 1 78 ? -24.138 4.429 17.310 1.00 90.56 78 LEU A O 1
ATOM 623 N N . LEU A 1 79 ? -24.472 6.327 18.477 1.00 91.19 79 LEU A N 1
ATOM 624 C CA . LEU A 1 79 ? -23.311 7.034 17.928 1.00 91.19 79 LEU A CA 1
ATOM 625 C C . LEU A 1 79 ? -21.993 6.347 18.314 1.00 91.19 79 LEU A C 1
ATOM 627 O O . LEU A 1 79 ? -21.066 6.307 17.508 1.00 91.19 79 LEU A O 1
ATOM 631 N N . PHE A 1 80 ? -21.913 5.753 19.508 1.00 91.94 80 PHE A N 1
ATOM 632 C CA . PHE A 1 80 ? -20.759 4.948 19.913 1.00 91.94 80 PHE A CA 1
ATOM 633 C C . PHE A 1 80 ? -20.557 3.709 19.037 1.00 91.94 80 PHE A C 1
ATOM 635 O O . PHE A 1 80 ? -19.446 3.414 18.605 1.00 91.94 80 PHE A O 1
ATOM 642 N N . ARG A 1 81 ? -21.630 2.964 18.755 1.00 91.31 81 ARG A N 1
ATOM 643 C CA . ARG A 1 81 ? -21.539 1.798 17.867 1.00 91.31 81 ARG A CA 1
ATOM 644 C C . ARG A 1 81 ? -21.160 2.219 16.451 1.00 91.31 81 ARG A C 1
ATOM 646 O O . ARG A 1 81 ? -20.323 1.568 15.833 1.00 91.31 81 ARG A O 1
ATOM 653 N N . ALA A 1 82 ? -21.724 3.322 15.960 1.00 92.75 82 ALA A N 1
ATOM 654 C CA . ALA A 1 82 ? -21.391 3.860 14.646 1.00 92.75 82 ALA A CA 1
ATOM 655 C C . ALA A 1 82 ? -19.912 4.278 14.545 1.00 92.75 82 ALA A C 1
ATOM 657 O O . ALA A 1 82 ? -19.255 3.963 13.552 1.00 92.75 82 ALA A O 1
ATOM 658 N N . SER A 1 83 ? -19.354 4.922 15.577 1.00 93.75 83 SER A N 1
ATOM 659 C CA . SER A 1 83 ? -17.947 5.341 15.572 1.00 93.75 83 SER A CA 1
ATOM 660 C C . SER A 1 83 ? -16.967 4.167 15.579 1.00 93.75 83 SER A C 1
ATOM 662 O O . SER A 1 83 ? -15.889 4.283 15.005 1.00 93.75 83 SER A O 1
ATOM 664 N N . LEU A 1 84 ? -17.343 3.017 16.147 1.00 94.00 84 LEU A N 1
ATOM 665 C CA . LEU A 1 84 ? -16.536 1.791 16.111 1.00 94.00 84 LEU A CA 1
ATOM 666 C C . LEU A 1 84 ? -16.550 1.071 14.759 1.00 94.00 84 LEU A C 1
ATOM 668 O O . LEU A 1 84 ? -15.625 0.319 14.459 1.00 94.00 84 LEU A O 1
ATOM 672 N N . VAL A 1 85 ? -17.570 1.301 13.931 1.00 95.62 85 VAL A N 1
ATOM 673 C CA . VAL A 1 85 ? -17.622 0.771 12.559 1.00 95.62 85 VAL A CA 1
ATOM 674 C C . VAL A 1 85 ? -16.737 1.596 11.617 1.00 95.62 85 VAL A C 1
ATOM 676 O O . VAL A 1 85 ? -16.225 1.073 10.628 1.00 95.62 85 VAL A O 1
ATOM 679 N N . LEU A 1 86 ? -16.494 2.870 11.934 1.00 96.06 86 LEU A N 1
ATOM 680 C CA . LEU A 1 86 ? -15.730 3.781 11.081 1.00 96.06 86 LEU A CA 1
ATOM 681 C C . LEU A 1 86 ? -14.294 3.285 10.772 1.00 96.06 86 LEU A C 1
ATOM 683 O O . LEU A 1 86 ? -13.930 3.284 9.594 1.00 96.06 86 LEU A O 1
ATOM 687 N N . PRO A 1 87 ? -13.490 2.783 11.736 1.00 96.81 87 PRO A N 1
ATOM 688 C CA . PRO A 1 87 ? -12.179 2.195 11.456 1.00 96.81 87 PRO A CA 1
ATOM 689 C C . PRO A 1 87 ? -12.220 1.004 10.497 1.00 96.81 87 PRO A C 1
ATOM 691 O O . PRO A 1 87 ? -11.310 0.857 9.686 1.00 96.81 87 PRO A O 1
ATOM 694 N N . VAL A 1 88 ? -13.277 0.184 10.551 1.00 96.69 88 VAL A N 1
ATOM 695 C CA . VAL A 1 88 ? -13.458 -0.959 9.640 1.00 96.69 88 VAL A CA 1
ATOM 696 C C . VAL A 1 88 ? -13.634 -0.458 8.210 1.00 96.69 88 VAL A C 1
ATOM 698 O O . VAL A 1 88 ? -12.969 -0.936 7.293 1.00 96.69 88 VAL A O 1
ATOM 701 N N . VAL A 1 89 ? -14.488 0.551 8.018 1.00 97.25 89 VAL A N 1
ATOM 702 C CA . VAL A 1 89 ? -14.715 1.162 6.701 1.00 97.25 89 VAL A CA 1
ATOM 703 C C . VAL A 1 89 ? -13.426 1.788 6.168 1.00 97.25 89 VAL A C 1
ATOM 705 O O . VAL A 1 89 ? -13.067 1.552 5.015 1.00 97.25 89 VAL A O 1
ATOM 708 N N . LEU A 1 90 ? -12.692 2.529 7.004 1.00 96.94 90 LEU A N 1
ATOM 709 C CA . LEU A 1 90 ? -11.410 3.130 6.625 1.00 96.94 90 LEU A CA 1
ATOM 710 C C . LEU A 1 90 ? -10.362 2.074 6.252 1.00 96.94 90 LEU A C 1
ATOM 712 O O . LEU A 1 90 ? -9.664 2.244 5.253 1.00 96.94 90 LEU A O 1
ATOM 716 N N . ALA A 1 91 ? -10.274 0.973 7.002 1.00 96.88 91 ALA A N 1
ATOM 717 C CA . ALA A 1 91 ? -9.362 -0.125 6.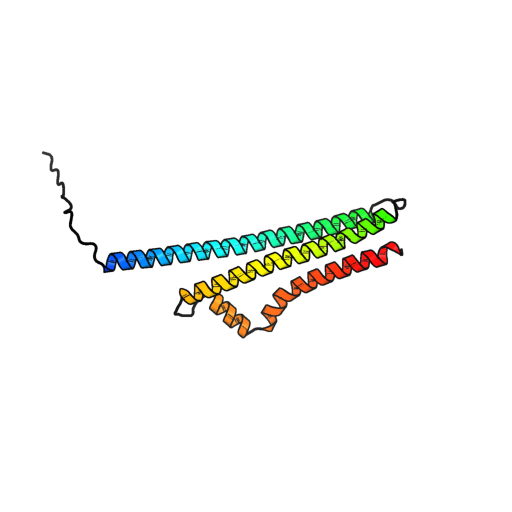700 1.00 96.88 91 ALA A CA 1
ATOM 718 C C . ALA A 1 91 ? -9.712 -0.809 5.368 1.00 96.88 91 ALA A C 1
ATOM 720 O O . ALA A 1 91 ? -8.827 -1.038 4.545 1.00 96.88 91 ALA A O 1
ATOM 721 N N . CYS A 1 92 ? -10.998 -1.067 5.109 1.00 96.56 92 CYS A N 1
ATOM 722 C CA . CYS A 1 92 ? -11.464 -1.641 3.845 1.00 96.56 92 CYS A CA 1
ATOM 723 C C . CYS A 1 92 ? -11.191 -0.718 2.648 1.00 96.56 92 CYS A C 1
ATOM 725 O O . CYS A 1 92 ? -10.694 -1.175 1.618 1.00 96.56 92 CYS A O 1
ATOM 727 N N . LEU A 1 93 ? -11.476 0.583 2.775 1.00 96.19 93 LEU A N 1
ATOM 728 C CA . LEU A 1 93 ? -11.165 1.569 1.734 1.00 96.19 93 LEU A CA 1
ATOM 729 C C . LEU A 1 93 ? -9.657 1.679 1.499 1.00 96.19 93 LEU A C 1
ATOM 731 O O . LEU A 1 93 ? -9.215 1.792 0.355 1.00 96.19 93 LEU A O 1
ATOM 735 N N . GLY A 1 94 ? -8.870 1.600 2.570 1.00 94.88 94 GLY A N 1
ATOM 736 C CA . GLY A 1 94 ? -7.420 1.578 2.506 1.00 94.88 94 GLY A CA 1
ATOM 737 C C . GLY A 1 94 ? -6.868 0.387 1.743 1.00 94.88 94 GLY A C 1
ATOM 738 O O . GLY A 1 94 ? -6.075 0.564 0.819 1.00 94.88 94 GLY A O 1
ATOM 739 N N . PHE A 1 95 ? -7.366 -0.806 2.057 1.00 95.56 95 PHE A N 1
ATOM 740 C CA . PHE A 1 95 ? -7.029 -2.024 1.335 1.00 95.56 95 PHE A CA 1
ATOM 741 C C . PHE A 1 95 ? -7.417 -1.939 -0.148 1.00 95.56 95 PHE A C 1
ATOM 743 O O . PHE A 1 95 ? -6.615 -2.282 -1.015 1.00 95.56 95 PHE A O 1
ATOM 750 N N . LEU A 1 96 ? -8.611 -1.424 -0.464 1.00 96.00 96 LEU A N 1
ATOM 751 C CA . LEU A 1 96 ? -9.060 -1.269 -1.850 1.00 96.00 96 LEU A CA 1
ATOM 752 C C . LEU A 1 96 ? -8.179 -0.281 -2.631 1.00 96.00 96 LEU A C 1
ATOM 754 O O . LEU A 1 96 ? -7.793 -0.551 -3.770 1.00 96.00 96 LEU A O 1
ATOM 758 N N . ARG A 1 97 ? -7.825 0.852 -2.012 1.00 94.38 97 ARG A N 1
ATOM 759 C CA . ARG A 1 97 ? -6.908 1.846 -2.587 1.00 94.38 97 ARG A CA 1
ATOM 760 C C . ARG A 1 97 ? -5.526 1.238 -2.828 1.00 94.38 97 ARG A C 1
ATOM 762 O O . ARG A 1 97 ? -4.979 1.436 -3.912 1.00 94.38 97 ARG A O 1
ATOM 769 N N . TRP A 1 98 ? -4.990 0.502 -1.852 1.00 93.75 98 TRP A N 1
ATOM 770 C CA . TRP A 1 98 ? -3.722 -0.223 -1.959 1.00 93.75 98 TRP A CA 1
ATOM 771 C C . TRP A 1 98 ? -3.749 -1.215 -3.127 1.00 93.75 98 TRP A C 1
ATOM 773 O O . TRP A 1 98 ? -2.877 -1.157 -3.994 1.00 93.75 98 TRP A O 1
ATOM 783 N N . ALA A 1 99 ? -4.795 -2.040 -3.222 1.00 93.25 99 ALA A N 1
ATOM 784 C CA . ALA A 1 99 ? -4.950 -3.021 -4.291 1.00 93.25 99 ALA A CA 1
ATOM 785 C C . ALA A 1 99 ? -4.998 -2.355 -5.676 1.00 93.25 99 ALA A C 1
ATOM 787 O O . ALA A 1 99 ? -4.346 -2.817 -6.610 1.00 93.25 99 ALA A O 1
ATOM 788 N N . GLY A 1 100 ? -5.711 -1.230 -5.803 1.00 93.50 100 GLY A N 1
ATOM 789 C CA . GLY A 1 100 ? -5.771 -0.465 -7.049 1.00 93.50 100 GLY A CA 1
ATOM 790 C C . GLY A 1 100 ? -4.417 0.109 -7.485 1.00 93.50 100 GLY A C 1
ATOM 791 O O . GLY A 1 100 ? -4.100 0.080 -8.673 1.00 93.50 100 GLY A O 1
ATOM 792 N N . ILE A 1 101 ? -3.601 0.603 -6.544 1.00 90.88 101 ILE A N 1
ATOM 793 C CA . ILE A 1 101 ? -2.234 1.067 -6.846 1.00 90.88 101 ILE A CA 1
ATOM 794 C C . ILE A 1 101 ? -1.363 -0.120 -7.263 1.00 90.88 101 ILE A C 1
ATOM 796 O O . ILE A 1 101 ? -0.701 -0.056 -8.295 1.00 90.88 101 ILE A O 1
ATOM 800 N N . GLN A 1 102 ? -1.423 -1.221 -6.513 1.00 90.31 102 GLN A N 1
ATOM 801 C CA . GLN A 1 102 ? -0.620 -2.409 -6.779 1.00 90.31 102 GLN A CA 1
ATOM 802 C C . GLN A 1 102 ? -0.881 -2.981 -8.179 1.00 90.31 102 GLN A C 1
ATOM 804 O O . GLN A 1 102 ? 0.067 -3.304 -8.892 1.00 90.31 102 GLN A O 1
ATOM 809 N N . MET A 1 103 ? -2.147 -3.054 -8.605 1.00 91.44 103 MET A N 1
ATOM 810 C CA . MET A 1 103 ? -2.503 -3.497 -9.959 1.00 91.44 103 MET A CA 1
ATOM 811 C C . MET A 1 103 ? -1.900 -2.587 -11.036 1.00 91.44 103 MET A C 1
ATOM 813 O O . MET A 1 103 ? -1.337 -3.085 -12.005 1.00 91.44 103 MET A O 1
ATOM 817 N N . ARG A 1 104 ? -1.955 -1.260 -10.854 1.00 90.62 104 ARG A N 1
ATOM 818 C CA . ARG A 1 104 ? -1.354 -0.308 -11.805 1.00 90.62 104 ARG A CA 1
ATOM 819 C C . ARG A 1 104 ? 0.160 -0.460 -11.884 1.00 90.62 104 ARG A C 1
ATOM 821 O O . ARG A 1 104 ? 0.704 -0.506 -12.983 1.00 90.62 104 ARG A O 1
ATOM 828 N N . THR A 1 105 ? 0.831 -0.582 -10.740 1.00 89.94 105 THR A N 1
ATOM 829 C CA . THR A 1 105 ? 2.282 -0.792 -10.695 1.00 89.94 105 THR A CA 1
ATOM 830 C C . THR A 1 105 ? 2.673 -2.105 -11.382 1.00 89.94 105 THR A C 1
ATOM 832 O O . THR A 1 105 ? 3.662 -2.137 -12.111 1.00 89.94 105 THR A O 1
ATOM 835 N N . MET A 1 106 ? 1.877 -3.171 -11.219 1.00 88.88 106 MET A N 1
ATOM 836 C CA . MET A 1 106 ? 2.082 -4.435 -11.937 1.00 88.88 106 MET A CA 1
ATOM 837 C C . MET A 1 106 ? 1.962 -4.259 -13.455 1.00 88.88 106 MET A C 1
ATOM 839 O O . MET A 1 106 ? 2.862 -4.688 -14.170 1.00 88.88 106 MET A O 1
ATOM 843 N N . THR A 1 107 ? 0.924 -3.573 -13.947 1.00 90.94 107 THR A N 1
ATOM 844 C CA . THR A 1 107 ? 0.751 -3.306 -15.387 1.00 90.94 107 THR A CA 1
ATOM 845 C C . THR A 1 107 ? 1.912 -2.498 -15.972 1.00 90.94 107 THR A C 1
ATOM 847 O O . THR A 1 107 ? 2.391 -2.812 -17.060 1.00 90.94 107 THR A O 1
ATOM 850 N N . ILE A 1 108 ? 2.409 -1.484 -15.254 1.00 89.75 108 ILE A N 1
ATOM 851 C CA . ILE A 1 108 ? 3.577 -0.707 -15.702 1.00 89.75 108 ILE A CA 1
ATOM 852 C C . ILE A 1 108 ? 4.828 -1.593 -15.736 1.00 89.75 108 ILE A C 1
ATOM 854 O O . ILE A 1 108 ? 5.598 -1.528 -16.691 1.00 89.75 108 ILE A O 1
ATOM 858 N N . GLY A 1 109 ? 5.022 -2.448 -14.728 1.00 88.06 109 GLY A N 1
ATOM 859 C CA . GLY A 1 109 ? 6.138 -3.394 -14.694 1.00 88.06 109 GLY A CA 1
ATOM 860 C C . GLY A 1 109 ? 6.105 -4.406 -15.844 1.00 88.06 109 GLY A C 1
ATOM 861 O O . GLY A 1 109 ? 7.140 -4.688 -16.445 1.00 88.06 109 GLY A O 1
ATOM 862 N N . GLU A 1 110 ? 4.923 -4.916 -16.196 1.00 88.62 110 GLU A N 1
ATOM 863 C CA . GLU A 1 110 ? 4.734 -5.799 -17.356 1.00 88.62 110 GLU A CA 1
ATOM 864 C C . GLU A 1 110 ? 5.093 -5.088 -18.663 1.00 88.62 110 GLU A C 1
ATOM 866 O O . GLU A 1 110 ? 5.876 -5.616 -19.455 1.00 88.62 110 GLU A O 1
ATOM 871 N N . TYR A 1 111 ? 4.607 -3.858 -18.846 1.00 89.56 111 TYR A N 1
ATOM 872 C CA . TYR A 1 111 ? 4.948 -3.047 -20.011 1.00 89.56 111 TYR A CA 1
ATOM 873 C C . TYR A 1 111 ? 6.455 -2.778 -20.111 1.00 89.56 111 TYR A C 1
ATOM 875 O O . TYR A 1 111 ? 7.046 -2.924 -21.180 1.00 89.56 111 TYR A O 1
ATOM 883 N N . LEU A 1 112 ? 7.102 -2.446 -18.990 1.00 87.06 112 LEU A N 1
ATOM 884 C CA . LEU A 1 112 ? 8.540 -2.192 -18.943 1.00 87.06 112 LEU A CA 1
ATOM 885 C C . LEU A 1 112 ? 9.352 -3.442 -19.303 1.00 87.06 112 LEU A C 1
ATOM 887 O O . LEU A 1 112 ? 10.340 -3.351 -20.032 1.00 87.06 112 LEU A O 1
ATOM 891 N N . SER A 1 113 ? 8.907 -4.614 -18.838 1.00 84.88 113 SER A N 1
ATOM 892 C CA . SER A 1 113 ? 9.508 -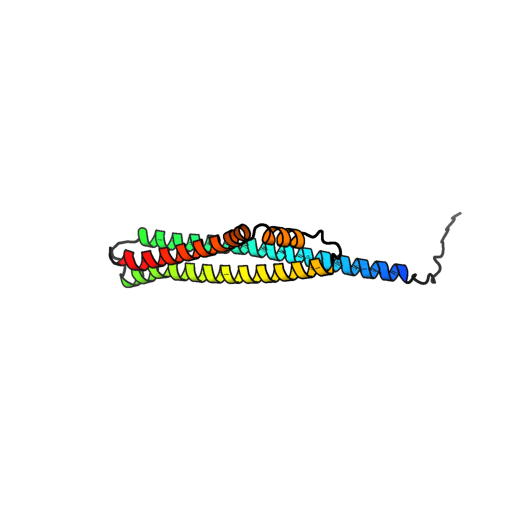5.901 -19.194 1.00 84.88 113 SER A CA 1
ATOM 893 C C . SER A 1 113 ? 9.400 -6.180 -20.693 1.00 84.88 113 SER A C 1
ATOM 895 O O . SER A 1 113 ? 10.353 -6.667 -21.302 1.00 84.88 113 SER A O 1
ATOM 897 N N . ASP A 1 114 ? 8.263 -5.863 -21.306 1.00 85.50 114 ASP A N 1
ATOM 898 C CA . ASP A 1 114 ? 8.064 -6.052 -22.742 1.00 85.50 114 ASP A CA 1
ATOM 899 C C . ASP A 1 114 ? 8.856 -5.052 -23.586 1.00 85.50 114 ASP A C 1
ATOM 901 O O . ASP A 1 114 ? 9.367 -5.418 -24.646 1.00 85.50 114 ASP A O 1
ATOM 905 N N . LEU A 1 115 ? 9.018 -3.821 -23.102 1.00 84.69 115 LEU A N 1
ATOM 906 C CA . LEU A 1 115 ? 9.864 -2.809 -23.726 1.00 84.69 115 LEU A CA 1
ATOM 907 C C . LEU A 1 115 ? 11.342 -3.239 -23.683 1.00 84.69 115 LEU A C 1
ATOM 909 O O . LEU A 1 115 ? 12.005 -3.247 -24.720 1.00 84.69 115 LEU A O 1
ATOM 913 N N . GLU A 1 116 ? 11.837 -3.723 -22.537 1.00 83.56 116 GLU A N 1
ATOM 914 C CA . GLU A 1 116 ? 13.212 -4.234 -22.390 1.00 83.56 116 GLU A CA 1
ATOM 915 C C . GLU A 1 116 ? 13.510 -5.390 -23.364 1.00 83.56 116 GLU A C 1
ATOM 917 O O . GLU A 1 116 ? 14.557 -5.394 -24.017 1.00 83.56 116 GLU A O 1
ATOM 922 N N . LYS A 1 117 ? 12.569 -6.331 -23.536 1.00 82.94 117 LYS A N 1
ATOM 923 C CA . LYS A 1 117 ? 12.704 -7.454 -24.487 1.00 82.94 117 LYS A CA 1
ATOM 924 C C . LYS A 1 117 ? 12.808 -7.004 -25.945 1.00 82.94 117 LYS A C 1
ATOM 926 O O . LYS A 1 117 ? 13.426 -7.700 -26.745 1.00 82.94 117 LYS A O 1
ATOM 931 N N . ARG A 1 118 ? 12.171 -5.887 -26.312 1.00 80.25 118 ARG A N 1
ATOM 932 C CA . ARG A 1 118 ? 12.196 -5.353 -27.685 1.00 80.25 118 ARG A CA 1
ATOM 933 C C . ARG A 1 118 ? 13.499 -4.620 -27.993 1.00 80.25 118 ARG A C 1
ATOM 935 O O . ARG A 1 118 ? 13.979 -4.706 -29.116 1.00 80.25 118 ARG A O 1
ATOM 942 N N . LEU A 1 119 ? 14.057 -3.921 -27.004 1.00 74.94 119 LEU A N 1
ATOM 943 C CA . LEU A 1 119 ? 15.288 -3.136 -27.141 1.00 74.94 119 LEU A CA 1
ATOM 944 C C . LEU A 1 119 ? 16.564 -3.968 -27.016 1.00 74.94 119 LEU A C 1
ATOM 946 O O . LEU A 1 119 ? 17.559 -3.670 -27.669 1.00 74.94 119 LEU A O 1
ATOM 950 N N . SER A 1 120 ? 16.567 -4.993 -26.164 1.00 66.69 120 SER A N 1
ATOM 951 C CA . SER A 1 120 ? 17.776 -5.757 -25.865 1.00 66.69 120 SER A CA 1
ATOM 952 C C . SER A 1 120 ? 17.659 -7.187 -26.387 1.00 66.69 120 SER A C 1
ATOM 954 O O . SER A 1 120 ? 17.113 -8.066 -25.724 1.00 66.69 120 SER A O 1
ATOM 956 N N . SER A 1 121 ? 18.213 -7.450 -27.576 1.00 62.81 121 SER A N 1
ATOM 957 C CA . SER A 1 121 ? 18.379 -8.826 -28.079 1.00 62.81 121 SER A CA 1
ATOM 958 C C . SER A 1 121 ? 19.420 -9.621 -27.273 1.00 62.81 121 SER A C 1
ATOM 960 O O . SER A 1 121 ? 19.386 -10.849 -27.261 1.00 62.81 121 SER A O 1
ATOM 962 N N . ASN A 1 122 ? 20.302 -8.924 -26.544 1.00 60.66 122 ASN A N 1
ATOM 963 C CA . ASN A 1 122 ? 21.373 -9.480 -25.720 1.00 60.66 122 ASN A CA 1
ATOM 964 C C . ASN A 1 122 ? 21.097 -9.275 -24.218 1.00 60.66 122 ASN A C 1
ATOM 966 O O . ASN A 1 122 ? 21.752 -8.469 -23.574 1.00 60.66 122 ASN A O 1
ATOM 970 N N . SER A 1 123 ? 20.105 -9.998 -23.688 1.00 56.72 123 SER A N 1
ATOM 971 C CA . SER A 1 123 ? 19.937 -10.573 -22.326 1.00 56.72 123 SER A CA 1
ATOM 972 C C . SER A 1 123 ? 20.472 -9.906 -21.030 1.00 56.72 123 SER A C 1
ATOM 974 O O . SER A 1 123 ? 20.368 -10.531 -19.975 1.00 56.72 123 SER A O 1
ATOM 976 N N . ILE A 1 124 ? 21.027 -8.694 -21.024 1.00 72.94 124 ILE A N 1
ATOM 977 C CA . ILE A 1 124 ? 21.649 -8.057 -19.844 1.00 72.94 124 ILE A CA 1
ATOM 978 C C . ILE A 1 124 ? 20.810 -6.853 -19.399 1.00 72.94 124 ILE A C 1
ATOM 980 O O . ILE A 1 124 ? 21.298 -5.733 -19.266 1.00 72.94 124 ILE A O 1
ATOM 984 N N . GLY A 1 125 ? 19.515 -7.078 -19.197 1.00 75.31 125 GLY A N 1
ATOM 985 C CA . GLY A 1 125 ? 18.608 -6.069 -18.661 1.00 75.31 125 GLY A CA 1
ATOM 986 C C . GLY A 1 125 ? 18.160 -6.379 -17.229 1.00 75.31 125 GLY A C 1
ATOM 987 O O . GLY A 1 125 ? 18.283 -7.505 -16.730 1.00 75.31 125 GLY A O 1
ATOM 988 N N . TRP A 1 126 ? 17.690 -5.346 -16.530 1.00 77.12 126 TRP A N 1
ATOM 989 C CA . TRP A 1 126 ? 17.328 -5.421 -15.114 1.00 77.12 126 TRP A CA 1
ATOM 990 C C . TRP A 1 126 ? 16.092 -6.295 -14.877 1.00 77.12 126 TRP A C 1
ATOM 992 O O . TRP A 1 126 ? 16.080 -7.084 -13.930 1.00 77.12 126 TRP A O 1
ATOM 1002 N N . GLU A 1 127 ? 15.083 -6.232 -15.750 1.00 76.56 127 GLU A N 1
ATOM 1003 C CA . GLU A 1 127 ? 13.914 -7.112 -15.649 1.00 76.56 127 GLU A CA 1
ATOM 1004 C C . GLU A 1 127 ? 14.278 -8.564 -15.945 1.00 76.56 127 GLU A C 1
ATOM 1006 O O . GLU A 1 127 ? 13.779 -9.488 -15.295 1.00 76.56 127 GLU A O 1
ATOM 1011 N N . THR A 1 128 ? 15.213 -8.787 -16.866 1.00 78.94 128 THR A N 1
ATOM 1012 C CA . THR A 1 128 ? 15.751 -10.126 -17.135 1.00 78.94 128 THR A CA 1
ATOM 1013 C C . THR A 1 128 ? 16.459 -10.696 -15.899 1.00 78.94 128 THR A C 1
ATOM 1015 O O . THR A 1 128 ? 16.222 -11.850 -15.517 1.00 78.94 128 THR A O 1
ATOM 1018 N N . TYR A 1 129 ? 17.259 -9.873 -15.209 1.00 81.94 129 TYR A N 1
ATOM 1019 C CA . TYR A 1 129 ? 17.884 -10.232 -13.935 1.00 81.94 129 TYR A CA 1
ATOM 1020 C C . TYR A 1 129 ? 16.843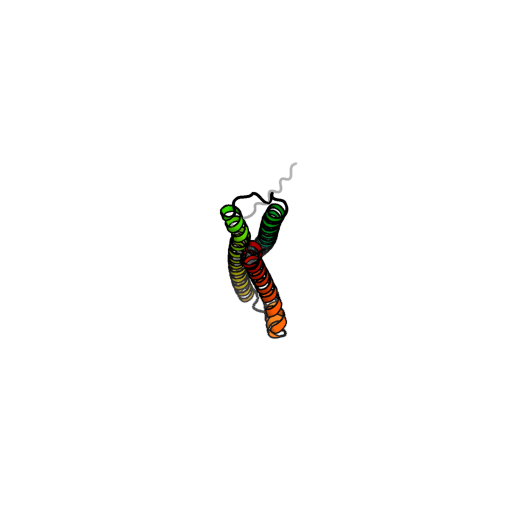 -10.522 -12.843 1.00 81.94 129 TYR A C 1
ATOM 1022 O O . TYR A 1 129 ? 16.899 -11.579 -12.211 1.00 81.94 129 TYR A O 1
ATOM 1030 N N . LEU A 1 130 ? 15.856 -9.641 -12.652 1.00 79.94 130 LEU A N 1
ATOM 1031 C CA . LEU A 1 130 ? 14.783 -9.820 -11.668 1.00 79.94 130 LEU A CA 1
ATOM 1032 C C . LEU A 1 130 ? 13.939 -11.067 -11.941 1.00 79.94 130 LEU A C 1
ATOM 1034 O O . LEU A 1 130 ? 13.578 -11.780 -11.005 1.00 79.94 130 LEU A O 1
ATOM 1038 N N . SER A 1 131 ? 13.624 -11.350 -13.203 1.00 77.12 131 SER A N 1
ATOM 1039 C CA . SER A 1 131 ? 12.883 -12.545 -13.617 1.00 77.12 131 SER A CA 1
ATOM 1040 C C . SER A 1 131 ? 13.679 -13.819 -13.327 1.00 77.12 131 SER A C 1
ATOM 1042 O O . SER A 1 131 ? 13.150 -14.765 -12.736 1.00 77.12 131 SER A O 1
ATOM 1044 N N . SER A 1 132 ? 14.978 -13.828 -13.644 1.00 81.25 132 SER A N 1
ATOM 1045 C CA . SER A 1 132 ? 15.8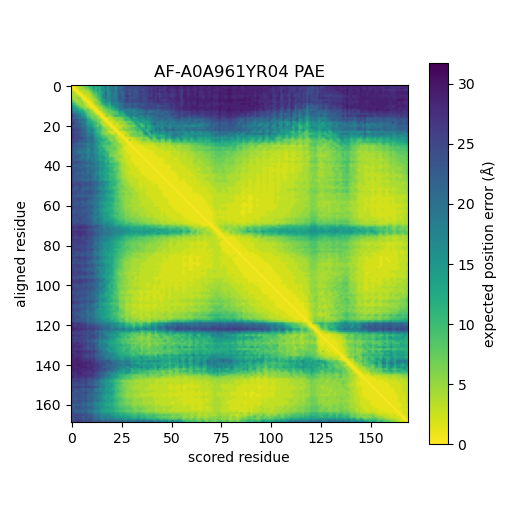85 -14.930 -13.298 1.00 81.25 132 SER A CA 1
ATOM 1046 C C . SER A 1 132 ? 15.994 -15.122 -11.780 1.00 81.25 132 SER A C 1
ATOM 1048 O O . SER A 1 132 ? 15.888 -16.243 -11.275 1.00 81.25 132 SER A O 1
ATOM 1050 N N . HIS A 1 133 ? 16.100 -14.026 -11.023 1.00 79.94 133 HIS A N 1
ATOM 1051 C CA . HIS A 1 133 ? 16.153 -14.060 -9.564 1.00 79.94 133 HIS A CA 1
ATOM 1052 C C . HIS A 1 133 ? 14.839 -14.569 -8.948 1.00 79.94 133 HIS A C 1
ATOM 1054 O O . HIS A 1 133 ? 14.876 -15.395 -8.035 1.00 79.94 133 HIS A O 1
ATOM 1060 N N . ARG A 1 134 ? 13.678 -14.162 -9.485 1.00 78.19 134 ARG A N 1
ATOM 1061 C CA . ARG A 1 134 ? 12.352 -14.674 -9.089 1.00 78.19 134 ARG A CA 1
ATOM 1062 C C . ARG A 1 134 ? 12.202 -16.167 -9.382 1.00 78.19 134 ARG A C 1
ATOM 1064 O O . ARG A 1 134 ? 11.679 -16.888 -8.539 1.00 78.19 134 ARG A O 1
ATOM 1071 N N . LYS A 1 135 ? 12.701 -16.653 -10.525 1.00 79.94 135 LYS A N 1
ATOM 1072 C CA . LYS A 1 135 ? 12.718 -18.094 -10.846 1.00 79.94 135 LYS A CA 1
ATOM 1073 C C . LYS A 1 135 ? 13.624 -18.886 -9.902 1.00 79.94 135 LYS A C 1
ATOM 1075 O O . LYS A 1 135 ? 13.265 -19.989 -9.504 1.00 79.94 135 LYS A O 1
ATOM 1080 N N . LYS A 1 136 ? 14.778 -18.323 -9.528 1.00 82.38 136 LYS A N 1
ATOM 1081 C CA . LYS A 1 136 ? 15.743 -18.958 -8.617 1.00 82.38 136 LYS A CA 1
ATOM 1082 C C . LYS A 1 136 ? 15.269 -18.962 -7.157 1.00 82.38 136 LYS A C 1
ATOM 1084 O O . LYS A 1 136 ? 15.534 -19.921 -6.438 1.00 82.38 136 LYS A O 1
ATOM 1089 N N . TYR A 1 137 ? 14.548 -17.924 -6.730 1.00 75.50 137 TYR A N 1
ATOM 1090 C CA . TYR A 1 137 ? 14.041 -17.760 -5.364 1.00 75.50 137 TYR A CA 1
ATOM 1091 C C . TYR A 1 137 ? 12.526 -17.474 -5.347 1.00 75.50 137 TYR A C 1
ATOM 1093 O O . TYR A 1 137 ? 12.101 -16.393 -4.924 1.00 75.50 137 TYR A O 1
ATOM 1101 N N . PRO A 1 138 ? 11.681 -18.443 -5.751 1.00 67.94 138 PRO A N 1
ATOM 1102 C CA . PRO A 1 138 ? 10.243 -18.218 -5.943 1.00 67.94 138 PRO A CA 1
ATOM 1103 C C . PRO A 1 138 ? 9.512 -17.859 -4.646 1.00 67.94 138 PRO A C 1
ATOM 1105 O O . PRO A 1 138 ? 8.505 -17.156 -4.658 1.00 67.94 138 PRO A O 1
ATOM 1108 N N . ILE A 1 139 ? 10.033 -18.323 -3.510 1.00 64.31 139 ILE A N 1
ATOM 1109 C CA . ILE A 1 139 ? 9.423 -18.137 -2.193 1.00 64.31 139 ILE A CA 1
ATOM 1110 C C . ILE A 1 139 ? 9.578 -16.682 -1.721 1.00 64.31 139 ILE A C 1
ATOM 1112 O O . ILE A 1 139 ? 8.637 -16.099 -1.186 1.00 64.31 139 ILE A O 1
ATOM 1116 N N . ARG A 1 140 ? 10.737 -16.058 -1.967 1.00 61.53 140 ARG A N 1
ATOM 1117 C CA . ARG A 1 140 ? 11.072 -14.727 -1.434 1.00 61.53 140 ARG A CA 1
ATOM 1118 C C . ARG A 1 140 ? 10.248 -13.616 -2.093 1.00 61.53 140 ARG A C 1
ATOM 1120 O O . ARG A 1 140 ? 9.711 -12.772 -1.389 1.00 61.53 140 ARG A O 1
ATOM 1127 N N . GLY A 1 141 ? 10.061 -13.691 -3.414 1.00 63.09 141 GLY A N 1
ATOM 1128 C CA . GLY A 1 141 ? 9.203 -12.752 -4.148 1.00 63.09 141 GLY A CA 1
ATOM 1129 C C . GLY A 1 141 ? 7.713 -12.890 -3.813 1.00 63.09 141 GLY A C 1
ATOM 1130 O O . GLY A 1 141 ? 6.961 -11.930 -3.934 1.00 63.09 141 GLY A O 1
ATOM 1131 N N . ARG A 1 142 ? 7.277 -14.069 -3.347 1.00 68.12 142 ARG A N 1
ATOM 1132 C CA . ARG A 1 142 ? 5.903 -14.279 -2.872 1.00 68.12 142 ARG A CA 1
ATOM 1133 C C . ARG A 1 142 ? 5.686 -13.646 -1.498 1.00 68.12 142 ARG A C 1
ATOM 1135 O O . ARG A 1 142 ? 4.674 -12.989 -1.300 1.00 68.12 142 ARG A O 1
ATOM 1142 N N . PHE A 1 143 ? 6.633 -13.794 -0.572 1.00 73.56 143 PHE A N 1
ATOM 1143 C CA . PHE A 1 143 ? 6.494 -13.242 0.780 1.00 73.56 143 PHE A CA 1
ATOM 1144 C C . PHE A 1 143 ? 6.394 -11.716 0.817 1.00 73.56 143 PHE A C 1
ATOM 1146 O O . PHE A 1 143 ? 5.645 -11.190 1.636 1.00 73.56 143 PHE A O 1
ATOM 1153 N N . GLU A 1 144 ? 7.102 -11.012 -0.066 1.00 74.12 144 GLU A N 1
ATOM 1154 C CA . GLU A 1 144 ? 7.112 -9.545 -0.075 1.00 74.12 144 GLU A CA 1
ATOM 1155 C C . GLU A 1 144 ? 5.740 -8.950 -0.430 1.00 74.12 144 GLU A C 1
ATOM 1157 O O . GLU A 1 144 ? 5.291 -8.028 0.236 1.00 74.12 144 GLU A O 1
ATOM 1162 N N . GLY A 1 145 ? 5.017 -9.540 -1.389 1.00 77.06 145 GLY A N 1
ATOM 1163 C CA . GLY A 1 145 ? 3.640 -9.125 -1.691 1.00 77.06 145 GLY A CA 1
ATOM 1164 C C . GLY A 1 145 ? 2.604 -9.633 -0.681 1.00 77.06 145 GLY A C 1
ATOM 1165 O O . GLY A 1 145 ? 1.591 -8.981 -0.445 1.00 77.06 145 GLY A O 1
ATOM 1166 N N . TRP A 1 146 ? 2.839 -10.800 -0.069 1.00 85.69 146 TRP A N 1
ATOM 1167 C CA . TRP A 1 146 ? 1.899 -11.391 0.891 1.00 85.69 146 TRP A CA 1
ATOM 1168 C C . TRP A 1 146 ? 1.927 -10.713 2.257 1.00 85.69 146 TRP A C 1
ATOM 1170 O O . TRP A 1 146 ? 0.889 -10.652 2.912 1.00 85.69 146 TRP A O 1
ATOM 1180 N N . SER A 1 147 ? 3.077 -10.200 2.696 1.00 89.75 147 SER A N 1
ATOM 1181 C CA . SER A 1 147 ? 3.193 -9.524 3.993 1.00 89.75 147 SER A CA 1
ATOM 1182 C C . SER A 1 147 ? 2.238 -8.330 4.096 1.00 89.75 147 SER A C 1
ATOM 1184 O O . SER A 1 147 ? 1.577 -8.159 5.116 1.00 89.75 147 SER A O 1
ATOM 1186 N N . GLU A 1 148 ? 2.081 -7.565 3.018 1.00 89.88 148 GLU A N 1
ATOM 1187 C CA . GLU A 1 148 ? 1.194 -6.401 2.960 1.00 89.88 148 GLU A CA 1
ATOM 1188 C C . GLU A 1 148 ? -0.282 -6.797 3.040 1.00 89.88 148 GLU A C 1
ATOM 1190 O O . GLU A 1 148 ? -1.048 -6.205 3.800 1.00 89.88 148 GLU A O 1
ATOM 1195 N N . VAL A 1 149 ? -0.672 -7.850 2.314 1.00 92.06 149 VAL A N 1
ATOM 1196 C CA . VAL A 1 149 ? -2.025 -8.421 2.392 1.00 92.06 149 VAL A CA 1
ATOM 1197 C C . VAL A 1 149 ? -2.315 -8.892 3.814 1.00 92.06 149 VAL A C 1
ATOM 1199 O O . VAL A 1 149 ? -3.372 -8.587 4.359 1.00 92.06 149 VAL A O 1
ATOM 1202 N N . VAL A 1 150 ? -1.363 -9.591 4.440 1.00 94.56 150 VAL A N 1
ATOM 1203 C CA . VAL A 1 150 ? -1.495 -10.071 5.821 1.00 94.56 150 VAL A CA 1
ATOM 1204 C C . VAL A 1 150 ? -1.673 -8.904 6.789 1.00 94.56 150 VAL A C 1
ATOM 1206 O O . VAL A 1 150 ? -2.553 -8.970 7.643 1.00 94.56 150 VAL A O 1
ATOM 1209 N N . VAL A 1 151 ? -0.904 -7.820 6.645 1.00 93.38 151 VAL A N 1
ATOM 1210 C CA . VAL A 1 151 ? -1.048 -6.613 7.476 1.00 93.38 151 VAL A CA 1
ATOM 1211 C C . VAL A 1 151 ? -2.447 -6.014 7.334 1.00 93.38 151 VAL A C 1
ATOM 1213 O O . VAL A 1 151 ? -3.105 -5.765 8.344 1.00 93.38 151 VAL A O 1
ATOM 1216 N N . TRP A 1 152 ? -2.947 -5.842 6.108 1.00 95.00 152 TRP A N 1
ATOM 1217 C CA . TRP A 1 152 ? -4.303 -5.333 5.887 1.00 95.00 152 TRP A CA 1
ATOM 1218 C C . TRP A 1 152 ? -5.377 -6.253 6.472 1.00 95.00 152 TRP A C 1
ATOM 1220 O O . TRP A 1 152 ? -6.286 -5.774 7.150 1.00 95.00 152 TRP A O 1
ATOM 1230 N N . CYS A 1 153 ? -5.252 -7.568 6.282 1.00 96.25 153 CYS A N 1
ATOM 1231 C CA . CYS A 1 153 ? -6.158 -8.543 6.883 1.00 96.25 153 CYS A CA 1
ATOM 1232 C C . CYS A 1 153 ? -6.142 -8.463 8.413 1.00 96.25 153 CYS A C 1
ATOM 1234 O O . CYS A 1 153 ? -7.204 -8.458 9.029 1.00 96.25 153 CYS A O 1
ATOM 1236 N N . LEU A 1 154 ? -4.966 -8.355 9.036 1.00 96.62 154 LEU A N 1
ATOM 1237 C CA . LEU A 1 154 ? -4.841 -8.220 10.487 1.00 96.62 154 LEU A CA 1
ATOM 1238 C C . LEU A 1 154 ? -5.505 -6.941 10.999 1.00 96.62 154 LEU A C 1
ATOM 1240 O O . LEU A 1 154 ? -6.208 -6.992 12.004 1.00 96.62 154 LEU A O 1
ATOM 1244 N N . ILE A 1 155 ? -5.338 -5.816 10.304 1.00 96.25 155 ILE A N 1
ATOM 1245 C CA . ILE A 1 155 ? -5.956 -4.539 10.684 1.00 96.25 155 ILE A CA 1
ATOM 1246 C C . ILE A 1 155 ? -7.480 -4.603 10.547 1.00 96.25 155 ILE A C 1
ATOM 1248 O O . ILE A 1 155 ? -8.199 -4.170 11.448 1.00 96.25 155 ILE A O 1
ATOM 1252 N N . ILE A 1 156 ? -7.995 -5.190 9.466 1.00 96.56 156 ILE A N 1
ATOM 1253 C CA . ILE A 1 156 ? -9.439 -5.392 9.289 1.00 96.56 156 ILE A CA 1
ATOM 1254 C C . ILE A 1 156 ? -9.980 -6.314 10.390 1.00 96.56 156 ILE A C 1
ATOM 1256 O O . ILE A 1 156 ? -10.950 -5.972 11.059 1.00 96.56 156 ILE A O 1
ATOM 1260 N N . CYS A 1 157 ? -9.325 -7.446 10.653 1.00 97.25 157 CYS A N 1
ATOM 1261 C CA . CYS A 1 157 ? -9.729 -8.362 11.718 1.00 97.25 157 CYS A CA 1
ATOM 1262 C C . CYS A 1 157 ? -9.696 -7.694 13.099 1.00 97.25 157 CYS A C 1
ATOM 1264 O O . CYS A 1 157 ? -10.636 -7.854 13.876 1.00 97.25 157 CYS A O 1
ATOM 1266 N N . ALA A 1 158 ? -8.653 -6.918 13.401 1.00 95.75 158 ALA A N 1
ATOM 1267 C CA . ALA A 1 158 ? -8.531 -6.191 14.659 1.00 95.75 158 ALA A CA 1
ATOM 1268 C C . ALA A 1 158 ? -9.644 -5.144 14.810 1.00 95.75 158 ALA A C 1
ATOM 1270 O O . ALA A 1 158 ? -10.311 -5.101 15.843 1.00 95.75 158 ALA A O 1
ATOM 1271 N N . THR A 1 159 ? -9.903 -4.346 13.771 1.00 95.75 159 THR A N 1
ATOM 1272 C CA . THR A 1 159 ? -10.963 -3.325 13.804 1.00 95.75 159 THR A CA 1
ATOM 1273 C C . THR A 1 159 ? -12.350 -3.957 13.952 1.00 95.75 159 THR A C 1
ATOM 1275 O O . THR A 1 159 ? -13.129 -3.532 14.806 1.00 95.75 159 THR A O 1
ATOM 1278 N N . VAL A 1 160 ? -12.633 -5.050 13.239 1.00 95.94 160 VAL A N 1
ATOM 1279 C CA . VAL A 1 160 ? -13.882 -5.816 13.387 1.00 95.94 160 VAL A CA 1
ATOM 1280 C C . VAL A 1 160 ? -14.017 -6.403 14.793 1.00 95.94 160 VAL A C 1
ATOM 1282 O O . VAL A 1 160 ? -15.074 -6.275 15.411 1.00 95.94 160 VAL A O 1
ATOM 1285 N N 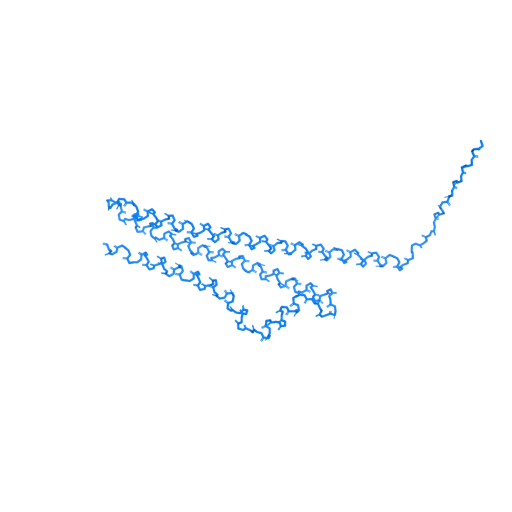. ALA A 1 161 ? -12.952 -6.995 15.339 1.00 95.38 161 ALA A N 1
ATOM 1286 C CA . ALA A 1 161 ? -12.963 -7.530 16.697 1.00 95.38 161 ALA A CA 1
ATOM 1287 C C . ALA A 1 161 ? -13.282 -6.428 17.717 1.00 95.38 161 ALA A C 1
ATOM 1289 O O . ALA A 1 161 ? -14.177 -6.601 18.545 1.00 95.38 161 ALA A O 1
ATOM 1290 N N . THR A 1 162 ? -12.632 -5.262 17.624 1.00 93.19 162 THR A N 1
ATOM 1291 C CA . THR A 1 162 ? -12.940 -4.139 18.526 1.00 93.19 162 THR A CA 1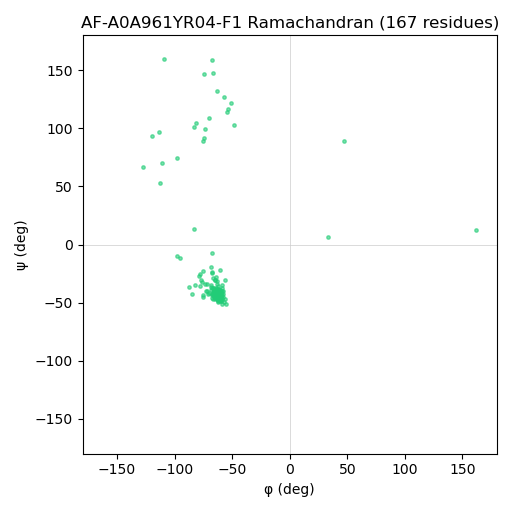
ATOM 1292 C C . THR A 1 162 ? -14.394 -3.682 18.408 1.00 93.19 162 THR A C 1
ATOM 1294 O O . THR A 1 162 ? -15.036 -3.457 19.431 1.00 93.19 162 THR A O 1
ATOM 1297 N N . ALA A 1 163 ? -14.953 -3.623 17.196 1.00 93.38 163 ALA A N 1
ATOM 1298 C CA . ALA A 1 163 ? -16.341 -3.225 16.986 1.00 93.38 163 ALA A CA 1
ATOM 1299 C C . ALA A 1 163 ? -17.350 -4.216 17.595 1.00 93.38 163 ALA A C 1
ATOM 1301 O O . ALA A 1 163 ? -18.423 -3.805 18.030 1.00 93.38 163 ALA A O 1
ATOM 1302 N N . ILE A 1 164 ? -17.012 -5.507 17.662 1.00 93.56 164 ILE A N 1
ATOM 1303 C CA . ILE A 1 164 ? -17.882 -6.553 18.224 1.00 93.56 164 ILE A CA 1
ATOM 1304 C C . ILE A 1 164 ? -17.745 -6.654 19.749 1.00 93.56 164 ILE A C 1
ATOM 1306 O O . ILE A 1 164 ? -18.746 -6.833 20.447 1.00 93.56 164 ILE A O 1
ATOM 1310 N N . PHE A 1 165 ? -16.518 -6.585 20.274 1.00 92.94 165 PHE A N 1
ATOM 1311 C CA . PHE A 1 165 ? -16.245 -6.846 21.689 1.00 92.94 165 PHE A CA 1
ATOM 1312 C C . PHE A 1 165 ? -16.383 -5.607 22.575 1.00 92.94 165 PHE A C 1
ATOM 1314 O O . PHE A 1 165 ? -16.888 -5.732 23.688 1.00 92.94 165 PHE A O 1
ATOM 1321 N N . LEU A 1 166 ? -15.990 -4.420 22.101 1.00 89.25 166 LEU A N 1
ATOM 1322 C CA . LEU A 1 166 ? -15.990 -3.209 22.928 1.00 89.25 166 LEU A CA 1
ATOM 1323 C C . LEU A 1 166 ? -17.391 -2.769 23.397 1.00 89.25 166 LEU A C 1
ATOM 1325 O O . LEU A 1 166 ? -17.506 -2.370 24.548 1.00 89.25 166 LEU A O 1
ATOM 1329 N N . PRO A 1 167 ? -18.476 -2.884 22.603 1.00 85.69 167 PRO A N 1
ATOM 1330 C CA . PRO A 1 167 ? -19.820 -2.519 23.064 1.00 85.69 167 PRO A CA 1
ATOM 1331 C C . PRO A 1 167 ? -20.401 -3.412 24.168 1.00 85.69 167 PRO A C 1
ATOM 1333 O O . PRO A 1 167 ? -21.509 -3.141 24.627 1.00 85.69 167 PRO A O 1
ATOM 1336 N N . ARG A 1 168 ? -19.729 -4.519 24.514 1.00 80.81 168 ARG A N 1
ATOM 1337 C CA . ARG A 1 168 ? -20.170 -5.462 25.554 1.00 80.81 168 ARG A CA 1
ATOM 1338 C C . ARG A 1 168 ? -19.542 -5.188 26.923 1.00 80.81 168 ARG A C 1
ATOM 1340 O O . ARG A 1 168 ? -19.964 -5.821 27.886 1.00 80.81 168 ARG A O 1
ATOM 1347 N N . ILE A 1 169 ? -18.530 -4.321 26.977 1.00 75.38 169 ILE A N 1
ATOM 1348 C CA . ILE A 1 169 ? -17.809 -3.905 28.189 1.00 75.38 169 ILE A CA 1
ATOM 1349 C C . ILE A 1 169 ? -18.444 -2.615 28.704 1.00 75.38 169 ILE A C 1
ATOM 1351 O O . ILE A 1 169 ? -18.656 -2.528 29.931 1.00 75.38 169 ILE A O 1
#

pLDDT: mean 83.58, std 13.62, range [46.69, 97.88]

Sequence (169 aa):
MTNDDETLKKPGQKADAGDLKVSIDSLGDGFLIAEYNAMRREIELQISERRKAENTIFFSIAAVYAWVLTRDKNFDPLLFRASLVLPVVLACLGFLRWAGIQMRTMTIGEYLSDLEKRLSSNSIGWETYLSSHRKKYPIRGRFEGWSEVVVWCLIICATVATAIFLPRI

Secondary structure (DSSP, 8-state):
----------S-----HHHHHHHHHHHHHHHHHHHHHHHHHHHHHHHHHHHHHHHHHHHHHHHHHHHHHHS-TTS-HHHHHHHHHHHHHHHHHHHHHHHHHHHHHHHHHHHHHHHHHHH-SSS--HHHHHHHHHHH-HHHHHHHHHHHHHHHHHHHHHHHHHHHHGGG-